Protein AF-A0A1A0JQF9-F1 (afdb_monomer)

Solvent-accessible surface area (backbone atoms only — not comparable to full-atom values): 4511 Å² total; per-residue (Å²): 114,69,67,64,61,55,48,28,64,70,39,66,40,47,70,70,54,40,56,49,47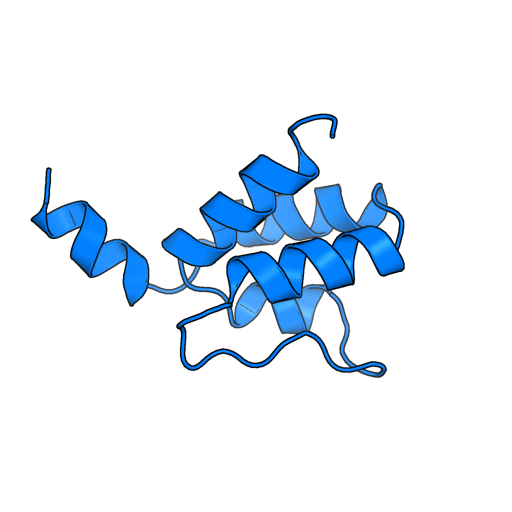,52,60,47,50,78,74,42,59,67,68,60,46,50,55,44,44,37,61,32,32,60,95,54,98,48,76,60,75,51,94,90,54,52,67,71,62,50,51,69,68,26,20,37,44,33,45,51,46,32,48,51,61,71,74,40,85,125

Sequence (78 aa):
MRERSAAAKIEPATAKQIKYLEALAAKTDPERFDTEFAKAVKGTDINPRGEAETTGRAVRRLTRASARKLITALAGRA

Mean predicted aligned error: 4.2 Å

Structure (mmCIF, N/CA/C/O backbone):
data_AF-A0A1A0JQF9-F1
#
_entry.id   AF-A0A1A0JQF9-F1
#
loop_
_atom_site.group_PDB
_atom_site.id
_atom_site.type_symbol
_atom_site.label_atom_id
_atom_site.label_alt_id
_atom_site.label_comp_id
_atom_site.label_asym_id
_atom_site.label_entity_id
_atom_site.label_seq_id
_atom_site.pdbx_PDB_ins_code
_atom_site.Cartn_x
_atom_site.Cartn_y
_atom_site.Cartn_z
_atom_site.occupancy
_atom_site.B_iso_or_equiv
_atom_site.auth_seq_id
_atom_site.auth_comp_id
_atom_site.auth_asym_id
_atom_site.auth_atom_id
_atom_site.pdbx_PDB_model_num
ATOM 1 N N . MET A 1 1 ? 2.717 0.548 -26.076 1.00 60.34 1 MET A N 1
ATOM 2 C CA . MET A 1 1 ? 2.008 0.509 -24.767 1.00 60.34 1 MET A CA 1
ATOM 3 C C . MET A 1 1 ? 2.370 -0.725 -23.927 1.00 60.34 1 MET A C 1
ATOM 5 O O . MET A 1 1 ? 2.560 -0.563 -22.730 1.00 60.34 1 MET A O 1
ATOM 9 N N . ARG A 1 2 ? 2.522 -1.924 -24.525 1.00 59.94 2 ARG A N 1
ATOM 10 C CA . ARG A 1 2 ? 2.825 -3.187 -23.811 1.00 59.94 2 ARG A CA 1
ATOM 11 C C . ARG A 1 2 ? 4.139 -3.193 -23.008 1.00 59.94 2 ARG A C 1
ATOM 13 O O . ARG A 1 2 ? 4.127 -3.676 -21.882 1.00 59.94 2 ARG A O 1
ATOM 20 N N . GLU A 1 3 ? 5.223 -2.603 -23.515 1.00 63.31 3 GLU A N 1
ATOM 21 C CA . GLU A 1 3 ? 6.514 -2.561 -22.794 1.00 63.31 3 GLU A CA 1
ATOM 22 C C . GLU A 1 3 ? 6.442 -1.790 -21.472 1.00 63.31 3 GLU A C 1
ATOM 24 O O . GLU A 1 3 ? 6.911 -2.272 -20.444 1.00 63.31 3 GLU A O 1
ATOM 29 N N . ARG A 1 4 ? 5.762 -0.633 -21.451 1.00 63.22 4 ARG A N 1
ATOM 30 C CA . ARG A 1 4 ? 5.582 0.156 -20.218 1.00 63.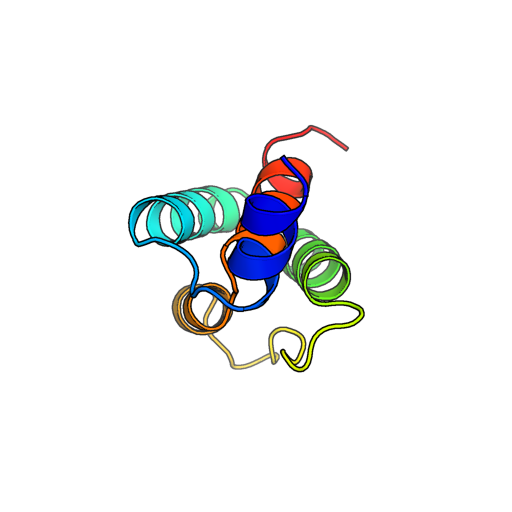22 4 ARG A CA 1
ATOM 31 C C . ARG A 1 4 ? 4.768 -0.602 -19.165 1.00 63.22 4 ARG A C 1
ATOM 33 O O . ARG A 1 4 ? 5.014 -0.458 -17.972 1.00 63.22 4 ARG A O 1
ATOM 40 N N . SER A 1 5 ? 3.807 -1.421 -19.598 1.00 68.69 5 SER A N 1
ATOM 41 C CA . SER A 1 5 ? 3.018 -2.275 -18.705 1.00 68.69 5 SER A CA 1
ATOM 42 C C . SER A 1 5 ? 3.818 -3.445 -18.134 1.00 68.69 5 SER A C 1
ATOM 44 O O . SER A 1 5 ? 3.501 -3.887 -17.035 1.00 68.69 5 SER A O 1
ATOM 46 N N . ALA A 1 6 ? 4.829 -3.949 -18.849 1.00 75.06 6 ALA A N 1
ATOM 47 C CA . ALA A 1 6 ? 5.730 -4.979 -18.339 1.00 75.06 6 ALA A CA 1
ATOM 48 C C . ALA A 1 6 ? 6.727 -4.390 -17.329 1.00 75.06 6 ALA A C 1
ATOM 50 O O . ALA A 1 6 ?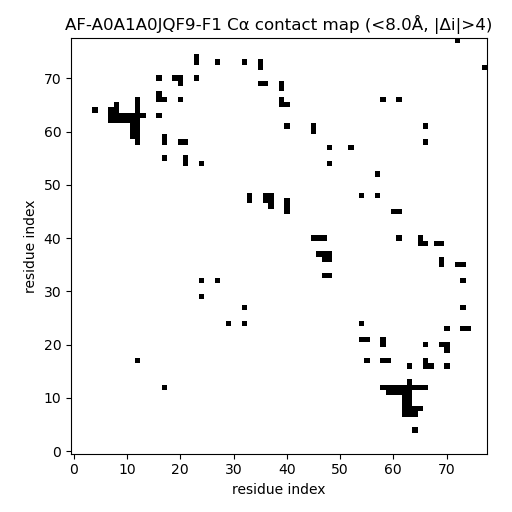 6.823 -4.898 -16.215 1.00 75.06 6 ALA A O 1
ATOM 51 N N . ALA A 1 7 ? 7.367 -3.264 -17.665 1.00 73.62 7 ALA A N 1
ATOM 52 C CA . ALA A 1 7 ? 8.306 -2.572 -16.780 1.00 73.62 7 ALA A CA 1
ATOM 53 C C . ALA A 1 7 ? 7.663 -2.182 -15.437 1.00 73.62 7 ALA A C 1
ATOM 55 O O . ALA A 1 7 ? 8.212 -2.452 -14.372 1.00 73.62 7 ALA A O 1
ATOM 56 N N . ALA A 1 8 ? 6.432 -1.658 -15.461 1.00 72.62 8 ALA A N 1
ATOM 57 C CA . ALA A 1 8 ? 5.721 -1.254 -14.248 1.00 72.62 8 ALA A CA 1
ATOM 58 C C . ALA A 1 8 ? 5.446 -2.400 -13.251 1.00 72.62 8 ALA A C 1
ATOM 60 O O . ALA A 1 8 ? 5.164 -2.121 -12.084 1.00 72.62 8 ALA A O 1
ATOM 61 N N . LYS A 1 9 ? 5.487 -3.669 -13.689 1.00 81.62 9 LYS A N 1
ATOM 62 C CA . LYS A 1 9 ? 5.320 -4.833 -12.801 1.00 81.62 9 LYS A CA 1
ATOM 63 C C . LYS A 1 9 ? 6.546 -5.094 -11.932 1.00 81.62 9 LYS A C 1
ATOM 65 O O . LYS A 1 9 ? 6.390 -5.749 -10.911 1.00 81.62 9 LYS A O 1
ATOM 70 N N . ILE A 1 10 ? 7.712 -4.597 -12.342 1.00 86.44 10 ILE A N 1
ATOM 71 C CA . ILE A 1 10 ? 9.013 -4.862 -11.715 1.00 86.44 10 ILE A CA 1
ATOM 72 C C . ILE A 1 10 ? 9.565 -3.580 -11.079 1.00 86.44 10 ILE A C 1
ATOM 74 O O . ILE A 1 10 ? 10.181 -3.621 -10.021 1.00 86.44 10 ILE A O 1
ATOM 78 N N . GLU A 1 11 ? 9.303 -2.421 -11.693 1.00 92.56 11 GLU A N 1
ATOM 79 C CA . GLU A 1 11 ? 9.743 -1.130 -11.169 1.00 92.56 11 GLU A CA 1
ATOM 80 C C . GLU A 1 11 ? 9.154 -0.845 -9.776 1.00 92.56 11 GLU A C 1
ATOM 82 O O . GLU A 1 11 ? 7.934 -0.954 -9.600 1.00 92.56 11 GLU A O 1
ATOM 87 N N . PRO A 1 12 ? 9.971 -0.396 -8.808 1.00 95.50 12 PRO A N 1
ATOM 88 C CA . PRO A 1 12 ? 9.497 0.015 -7.490 1.00 95.50 12 PRO A CA 1
ATOM 89 C C . PRO A 1 12 ? 8.482 1.160 -7.558 1.00 95.50 12 PRO A C 1
ATOM 91 O O . PRO A 1 12 ? 8.569 2.044 -8.416 1.00 95.50 12 PRO A O 1
ATOM 94 N N . ALA A 1 13 ? 7.525 1.177 -6.628 1.00 96.44 13 ALA A N 1
ATOM 95 C CA . ALA A 1 13 ? 6.573 2.271 -6.493 1.00 96.44 13 ALA A CA 1
ATOM 96 C C . ALA A 1 13 ? 7.297 3.618 -6.341 1.00 96.44 13 ALA A C 1
ATOM 98 O O . ALA A 1 13 ? 8.277 3.757 -5.612 1.00 96.44 13 ALA A O 1
ATOM 99 N N . THR A 1 14 ? 6.795 4.641 -7.029 1.00 96.94 14 THR A N 1
ATOM 100 C CA . THR A 1 14 ? 7.411 5.974 -6.963 1.00 96.94 14 THR A CA 1
ATOM 101 C C . THR A 1 14 ? 7.145 6.638 -5.611 1.00 96.94 14 THR A C 1
ATOM 103 O O . THR A 1 14 ? 6.103 6.405 -4.995 1.00 96.94 14 THR A O 1
ATOM 106 N N . ALA A 1 15 ? 8.015 7.563 -5.190 1.00 96.25 15 ALA A N 1
ATOM 107 C CA . ALA A 1 15 ? 7.825 8.336 -3.956 1.00 96.25 15 ALA A CA 1
ATOM 108 C C . ALA A 1 15 ? 6.455 9.042 -3.891 1.00 96.25 15 ALA A C 1
ATOM 110 O O . ALA A 1 15 ? 5.826 9.096 -2.837 1.00 96.25 15 ALA A O 1
ATOM 111 N N . LYS A 1 16 ? 5.944 9.526 -5.034 1.00 96.94 16 LYS A N 1
ATOM 112 C CA . LYS A 1 16 ? 4.609 10.137 -5.124 1.00 96.94 16 LYS A CA 1
ATOM 113 C C . LYS A 1 16 ? 3.489 9.127 -4.854 1.00 96.94 16 LYS A C 1
ATOM 115 O O . LYS A 1 16 ? 2.526 9.469 -4.176 1.00 96.94 16 LYS A O 1
ATOM 120 N N . GLN A 1 17 ? 3.608 7.899 -5.365 1.00 97.31 17 GLN A N 1
ATOM 121 C CA . GLN A 1 17 ? 2.637 6.832 -5.099 1.00 97.31 17 GLN A CA 1
ATOM 122 C C . GLN A 1 17 ? 2.669 6.409 -3.629 1.00 97.31 17 GLN A C 1
ATOM 124 O O . GLN A 1 17 ? 1.610 6.285 -3.026 1.00 97.31 17 GLN A O 1
ATOM 129 N N . ILE A 1 18 ? 3.864 6.251 -3.053 1.00 97.12 18 ILE A N 1
ATOM 130 C CA . ILE A 1 18 ? 4.048 5.900 -1.637 1.00 97.12 18 ILE A CA 1
ATOM 131 C C . ILE A 1 18 ? 3.411 6.962 -0.737 1.00 97.12 18 ILE A C 1
ATOM 133 O O . ILE A 1 18 ? 2.534 6.634 0.057 1.00 97.12 18 ILE A O 1
ATOM 137 N N . LYS A 1 19 ? 3.754 8.242 -0.936 1.00 97.19 19 LYS A N 1
ATOM 138 C CA . LYS A 1 19 ? 3.188 9.355 -0.158 1.00 97.19 19 LYS A CA 1
ATOM 139 C C . LYS A 1 19 ? 1.661 9.415 -0.259 1.00 97.19 19 LYS A C 1
ATOM 141 O O . LYS A 1 19 ? 0.981 9.712 0.719 1.00 97.19 19 LYS A O 1
ATOM 146 N N . TYR A 1 20 ? 1.110 9.150 -1.443 1.00 96.94 20 TYR A N 1
ATOM 147 C CA . TYR A 1 20 ? -0.338 9.156 -1.627 1.00 96.94 20 TYR A CA 1
ATOM 148 C C . TYR A 1 20 ? -1.020 7.965 -0.943 1.00 96.94 20 TYR A C 1
ATOM 150 O O . TYR A 1 20 ? -2.070 8.138 -0.330 1.00 96.94 20 TYR A O 1
ATOM 158 N N . LEU A 1 21 ? -0.410 6.779 -0.990 1.00 97.12 21 LEU A N 1
ATOM 159 C CA . LEU A 1 21 ? -0.905 5.594 -0.290 1.00 97.12 21 LEU A CA 1
ATOM 160 C C . LEU A 1 21 ? -0.872 5.755 1.229 1.00 97.12 21 LEU A C 1
ATOM 162 O O . LEU A 1 21 ? -1.837 5.376 1.879 1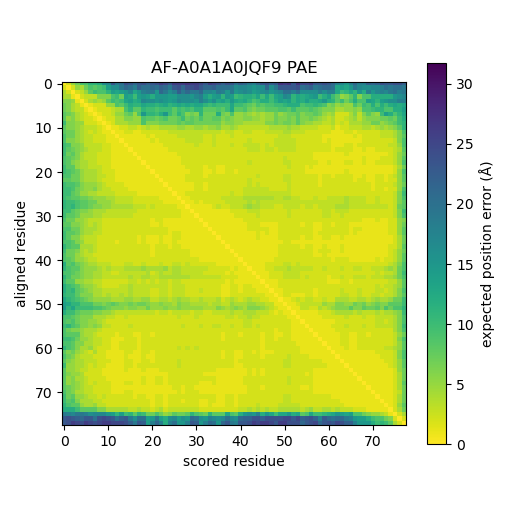.00 97.12 21 LEU A O 1
ATOM 166 N N . GLU A 1 22 ? 0.179 6.353 1.790 1.00 95.81 22 GLU A N 1
ATOM 167 C CA . GLU A 1 22 ? 0.242 6.668 3.225 1.00 95.81 22 GLU A CA 1
ATOM 168 C C . GLU A 1 22 ? -0.915 7.595 3.637 1.00 95.81 22 GLU A C 1
ATOM 170 O O . GLU A 1 22 ? -1.593 7.345 4.633 1.00 95.81 22 GLU A O 1
ATOM 175 N N . ALA A 1 23 ? -1.212 8.617 2.826 1.00 96.19 23 ALA A N 1
ATOM 176 C CA . ALA A 1 23 ? -2.327 9.530 3.075 1.00 96.19 23 ALA A CA 1
ATOM 177 C C . ALA A 1 23 ? -3.711 8.869 2.918 1.00 96.19 23 ALA A C 1
ATOM 179 O O . ALA A 1 23 ? -4.643 9.231 3.637 1.00 96.19 23 ALA A O 1
ATOM 180 N N . LEU A 1 24 ? -3.863 7.931 1.977 1.00 95.56 24 LEU A N 1
ATOM 181 C CA . LEU A 1 24 ? -5.096 7.153 1.810 1.00 95.56 24 LEU A CA 1
ATOM 182 C C . LEU A 1 24 ? -5.295 6.178 2.969 1.00 95.56 24 LEU A C 1
ATOM 184 O O . LEU A 1 24 ? -6.387 6.116 3.526 1.00 95.56 24 LEU A O 1
ATOM 188 N N . ALA A 1 25 ? -4.245 5.459 3.362 1.00 94.06 25 ALA A N 1
ATOM 189 C CA . ALA A 1 25 ? -4.289 4.502 4.458 1.00 94.06 25 ALA A CA 1
ATOM 190 C C . ALA A 1 25 ? -4.676 5.166 5.784 1.00 94.06 25 ALA A C 1
ATOM 192 O O . ALA A 1 25 ? -5.488 4.619 6.512 1.00 94.06 25 ALA A O 1
ATOM 193 N N . ALA A 1 26 ? -4.192 6.384 6.052 1.00 94.19 26 ALA A N 1
ATOM 194 C CA . ALA A 1 26 ? -4.579 7.151 7.239 1.00 94.19 26 ALA A CA 1
ATOM 195 C C . ALA A 1 26 ? -6.083 7.500 7.303 1.00 94.19 26 ALA A C 1
ATOM 197 O O . ALA A 1 26 ? -6.582 7.867 8.362 1.00 94.19 26 ALA A O 1
ATOM 198 N N . LYS A 1 27 ? -6.799 7.423 6.174 1.00 93.81 27 LYS A N 1
ATOM 199 C CA . LYS A 1 27 ? -8.243 7.697 6.058 1.00 93.81 27 LYS A CA 1
ATOM 200 C C . LYS A 1 27 ? -9.067 6.439 5.782 1.00 93.81 27 LYS A C 1
ATOM 202 O O . LYS A 1 27 ? -10.279 6.534 5.607 1.00 93.81 27 LYS A O 1
ATOM 207 N N . THR A 1 28 ? -8.411 5.291 5.660 1.00 92.81 28 THR A N 1
ATOM 208 C CA . THR A 1 28 ? -9.038 4.011 5.339 1.00 92.81 28 THR A CA 1
ATOM 209 C C . THR A 1 28 ? -9.071 3.175 6.606 1.00 92.81 28 THR A C 1
ATOM 211 O O . THR A 1 28 ? -8.113 3.175 7.374 1.00 92.81 28 THR A O 1
ATOM 214 N N . ASP A 1 29 ? -10.161 2.446 6.807 1.00 93.25 29 ASP A N 1
ATOM 215 C CA . ASP A 1 29 ? -10.205 1.398 7.819 1.00 93.25 29 ASP A CA 1
ATOM 216 C C . ASP A 1 29 ? -9.037 0.388 7.636 1.00 93.25 29 ASP A C 1
ATOM 218 O O . ASP A 1 29 ? -8.747 0.005 6.492 1.00 93.25 29 ASP A O 1
ATOM 222 N N . PRO A 1 30 ? -8.344 -0.035 8.714 1.00 92.06 30 PRO A N 1
ATOM 223 C CA . PRO A 1 30 ? -7.215 -0.960 8.617 1.00 92.06 30 PRO A CA 1
ATOM 224 C C . PRO A 1 30 ? -7.545 -2.296 7.939 1.00 92.06 30 PRO A C 1
ATOM 226 O O . PRO A 1 30 ? -6.757 -2.754 7.110 1.00 92.06 30 PRO A O 1
ATOM 229 N N . GLU A 1 31 ? -8.709 -2.893 8.211 1.00 93.38 31 GLU A N 1
ATOM 230 C CA . GLU A 1 31 ? -9.108 -4.172 7.606 1.00 93.38 31 GLU A CA 1
ATOM 231 C C . GLU A 1 31 ? -9.361 -4.009 6.106 1.00 93.38 31 GLU A C 1
ATOM 233 O O . GLU A 1 31 ? -8.946 -4.842 5.286 1.00 93.38 31 GLU A O 1
ATOM 238 N N . ARG A 1 32 ? -9.991 -2.891 5.718 1.00 95.12 32 ARG A N 1
ATOM 239 C CA . ARG A 1 32 ? -10.151 -2.534 4.303 1.00 95.12 32 ARG A CA 1
ATOM 240 C C . ARG A 1 32 ? -8.794 -2.336 3.630 1.00 95.12 32 ARG A C 1
ATOM 242 O O . ARG A 1 32 ? -8.611 -2.803 2.503 1.00 95.12 32 ARG A O 1
ATOM 249 N N . PHE A 1 33 ? -7.849 -1.660 4.284 1.00 95.56 33 PHE A N 1
ATOM 250 C CA . PHE A 1 33 ? -6.504 -1.483 3.739 1.00 95.56 33 PHE A CA 1
ATOM 251 C C . PHE A 1 33 ? -5.822 -2.833 3.504 1.00 95.56 33 PHE A C 1
ATOM 253 O O . PHE A 1 33 ? -5.315 -3.065 2.408 1.00 95.56 33 PHE A O 1
ATOM 260 N N . ASP A 1 34 ? -5.858 -3.736 4.482 1.00 95.94 34 ASP A N 1
ATOM 261 C CA . ASP A 1 34 ? -5.211 -5.049 4.388 1.00 95.94 34 ASP A CA 1
ATOM 262 C C . ASP A 1 34 ? -5.829 -5.925 3.303 1.00 95.94 34 ASP A C 1
ATOM 264 O O . ASP A 1 34 ? -5.111 -6.538 2.506 1.00 95.94 34 ASP A O 1
ATOM 268 N N . THR A 1 35 ? -7.158 -5.907 3.204 1.00 96.50 35 THR A N 1
ATOM 269 C CA . THR A 1 35 ? -7.901 -6.617 2.161 1.00 96.50 35 THR A CA 1
ATOM 270 C C . THR A 1 35 ? -7.494 -6.145 0.765 1.00 96.50 35 THR A C 1
ATOM 272 O O . THR A 1 35 ? -7.167 -6.958 -0.107 1.00 96.50 35 THR A O 1
ATOM 275 N N . GLU A 1 36 ? -7.483 -4.832 0.529 1.00 97.25 36 GLU A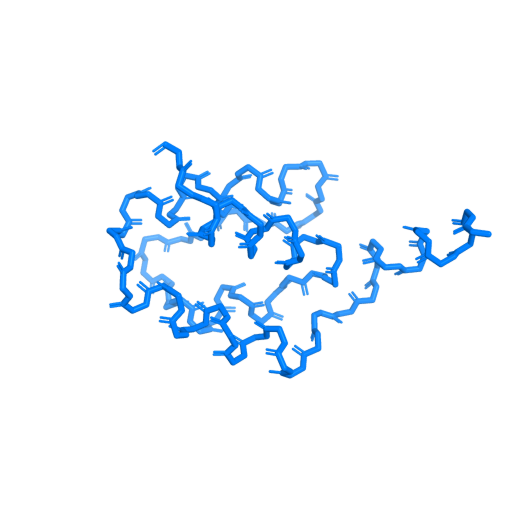 N 1
ATOM 276 C CA . GLU A 1 36 ? -7.121 -4.283 -0.779 1.00 97.25 36 GLU A CA 1
ATOM 277 C C . GLU A 1 36 ? -5.620 -4.398 -1.066 1.00 97.25 36 GLU A C 1
ATOM 279 O O . GLU A 1 36 ? -5.225 -4.629 -2.213 1.00 97.25 36 GLU A O 1
ATOM 284 N N . PHE A 1 37 ? -4.770 -4.325 -0.040 1.00 97.31 37 PHE A N 1
ATOM 285 C CA . PHE A 1 37 ? -3.338 -4.571 -0.173 1.00 97.31 37 PHE A CA 1
ATOM 286 C C . PHE A 1 37 ? -3.076 -6.007 -0.634 1.00 97.31 37 PHE A C 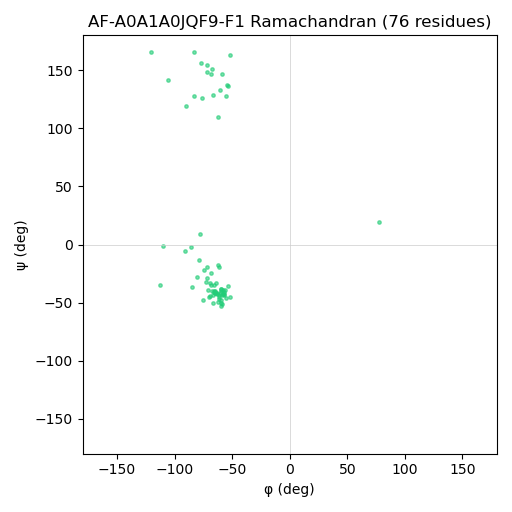1
ATOM 288 O O . PHE A 1 37 ? -2.371 -6.208 -1.625 1.00 97.31 37 PHE A O 1
ATOM 295 N N . ALA A 1 38 ? -3.689 -7.001 0.019 1.00 97.31 38 ALA A N 1
ATOM 296 C CA . ALA A 1 38 ? -3.567 -8.410 -0.351 1.00 97.31 38 ALA A CA 1
ATOM 297 C C . ALA A 1 38 ? -4.019 -8.662 -1.801 1.00 97.31 38 ALA A C 1
ATOM 299 O O . ALA A 1 38 ? -3.335 -9.349 -2.565 1.00 97.31 38 ALA A O 1
ATOM 300 N N . LYS A 1 39 ? -5.127 -8.042 -2.229 1.00 96.69 39 LYS A N 1
ATOM 301 C CA . LYS A 1 39 ? -5.586 -8.096 -3.629 1.00 96.69 39 LYS A CA 1
ATOM 302 C C . LYS A 1 39 ? -4.589 -7.447 -4.591 1.00 96.69 39 LYS A C 1
ATOM 304 O O . LYS A 1 39 ? -4.346 -7.984 -5.674 1.00 96.69 39 LYS A O 1
ATOM 309 N N . ALA A 1 40 ? -4.002 -6.309 -4.220 1.00 96.12 40 ALA A N 1
ATOM 310 C CA . ALA A 1 40 ? -3.069 -5.571 -5.067 1.00 96.12 40 ALA A CA 1
ATOM 311 C C . ALA A 1 40 ? -1.759 -6.335 -5.326 1.00 96.12 40 ALA A C 1
ATOM 313 O O . ALA A 1 40 ? -1.217 -6.235 -6.432 1.00 96.12 40 ALA A O 1
ATOM 314 N N . VAL A 1 41 ? -1.281 -7.105 -4.341 1.00 96.12 41 VAL A N 1
ATOM 315 C CA . VAL A 1 41 ? -0.050 -7.913 -4.434 1.00 96.12 41 VAL A CA 1
ATOM 316 C C . VAL A 1 41 ? -0.279 -9.343 -4.931 1.00 96.12 41 VAL A C 1
ATOM 318 O O . VAL A 1 41 ? 0.685 -10.056 -5.210 1.00 96.12 41 VAL A O 1
ATOM 321 N N . LYS A 1 42 ? -1.534 -9.771 -5.114 1.00 94.75 42 LYS A N 1
ATOM 322 C CA . LYS A 1 42 ? -1.858 -11.101 -5.646 1.00 94.75 42 LYS A CA 1
ATOM 323 C C . LYS A 1 42 ? -1.179 -11.342 -7.002 1.00 94.75 42 LYS A C 1
ATOM 325 O O . LYS A 1 42 ? -1.343 -10.556 -7.940 1.00 94.75 42 LYS A O 1
ATOM 330 N N . GLY A 1 43 ? -0.461 -12.462 -7.108 1.00 89.94 43 GLY A N 1
ATOM 331 C CA . GLY A 1 43 ? 0.294 -12.842 -8.309 1.00 89.94 43 GLY A CA 1
ATOM 332 C C . GLY A 1 43 ? 1.623 -12.097 -8.477 1.00 89.94 43 GLY A C 1
ATOM 333 O O . GLY A 1 43 ? 2.135 -12.018 -9.590 1.00 89.94 43 GLY A O 1
ATOM 334 N N . THR A 1 44 ? 2.148 -11.518 -7.396 1.00 91.44 44 THR A N 1
ATOM 335 C CA . THR A 1 44 ? 3.510 -10.975 -7.300 1.00 91.44 44 THR A CA 1
ATOM 336 C C . THR A 1 44 ? 4.261 -11.691 -6.179 1.00 91.44 44 THR A C 1
ATOM 338 O O . THR A 1 44 ? 3.625 -12.303 -5.325 1.00 91.44 44 THR A O 1
ATOM 341 N N . ASP A 1 45 ? 5.584 -11.543 -6.126 1.00 93.62 45 ASP A N 1
ATOM 342 C CA . ASP A 1 45 ? 6.420 -12.098 -5.045 1.00 93.62 45 ASP A CA 1
ATOM 343 C C . ASP A 1 45 ? 6.365 -11.264 -3.746 1.00 93.62 45 ASP A C 1
ATOM 345 O O . ASP A 1 45 ? 7.141 -11.459 -2.812 1.00 93.62 45 ASP A O 1
ATOM 349 N N . ILE A 1 46 ? 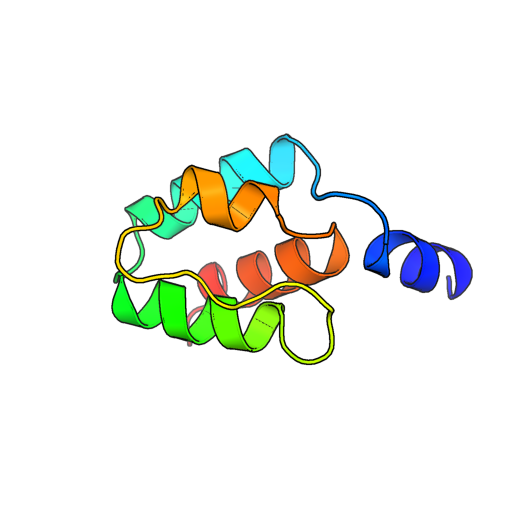5.460 -10.282 -3.682 1.00 93.88 46 ILE A N 1
ATOM 350 C CA . ILE A 1 46 ? 5.283 -9.395 -2.537 1.00 93.88 46 ILE A CA 1
ATOM 351 C C . ILE A 1 46 ? 4.252 -10.015 -1.594 1.00 93.88 46 ILE A C 1
ATOM 353 O O . ILE A 1 46 ? 3.082 -10.163 -1.942 1.00 93.88 46 ILE A O 1
ATOM 357 N N . ASN A 1 47 ? 4.667 -10.301 -0.361 1.00 94.94 47 ASN A N 1
ATOM 358 C CA . ASN A 1 47 ? 3.759 -10.812 0.664 1.00 94.94 47 ASN A CA 1
ATOM 359 C C . ASN A 1 47 ? 2.709 -9.761 1.088 1.00 94.94 47 ASN A C 1
ATOM 361 O O . ASN A 1 47 ? 3.013 -8.557 1.072 1.00 94.94 47 ASN A O 1
ATOM 365 N N . PRO A 1 48 ? 1.507 -10.189 1.525 1.00 95.56 48 PRO A N 1
ATOM 366 C CA . PRO A 1 48 ? 0.539 -9.322 2.201 1.00 95.56 48 PRO A CA 1
ATOM 367 C C . PRO A 1 48 ? 1.152 -8.562 3.389 1.00 95.56 48 PRO A C 1
ATOM 369 O O . PRO A 1 48 ? 2.243 -8.901 3.858 1.00 95.56 48 PRO A O 1
ATOM 372 N N . ARG A 1 49 ? 0.478 -7.506 3.865 1.00 95.12 49 ARG A N 1
ATOM 373 C CA . ARG A 1 49 ? 0.935 -6.781 5.058 1.00 95.12 49 ARG A CA 1
ATOM 374 C C . ARG A 1 49 ? 0.821 -7.698 6.276 1.00 95.12 49 ARG A C 1
ATOM 376 O O . ARG A 1 49 ? -0.223 -8.303 6.493 1.00 95.12 49 ARG A O 1
ATOM 383 N N . GLY A 1 50 ? 1.904 -7.816 7.038 1.00 90.19 50 GLY A N 1
ATOM 384 C CA . GLY A 1 50 ? 1.888 -8.542 8.308 1.00 90.19 50 GLY A CA 1
ATOM 385 C C . GLY A 1 50 ? 1.229 -7.723 9.420 1.00 90.19 50 GLY A C 1
ATOM 386 O O . GLY A 1 50 ? 1.252 -6.496 9.381 1.00 90.19 50 GLY A O 1
ATOM 387 N N . GLU A 1 51 ? 0.708 -8.389 10.448 1.00 87.88 51 GLU A N 1
ATOM 388 C CA . GLU A 1 51 ? -0.022 -7.751 11.557 1.00 87.88 51 GLU A CA 1
ATOM 389 C C . GLU A 1 51 ? 0.802 -6.665 12.281 1.00 87.88 51 GLU A C 1
ATOM 391 O O . GLU A 1 51 ? 0.322 -5.558 12.513 1.00 87.88 51 GLU A O 1
ATOM 396 N N . ALA A 1 52 ? 2.086 -6.934 12.541 1.00 90.81 52 ALA A N 1
ATOM 397 C CA . ALA A 1 52 ? 3.013 -5.981 13.160 1.00 90.81 52 ALA A CA 1
ATOM 398 C C . ALA A 1 52 ? 3.685 -5.017 12.158 1.00 90.81 52 ALA A C 1
ATOM 400 O O . ALA A 1 52 ? 4.499 -4.173 12.539 1.00 90.81 52 ALA A O 1
ATOM 401 N N . GLU A 1 53 ? 3.417 -5.156 10.857 1.00 93.56 53 GLU A N 1
ATOM 402 C CA . GLU A 1 53 ? 4.059 -4.339 9.834 1.00 93.56 53 GLU A CA 1
ATOM 403 C C . GLU A 1 53 ? 3.350 -2.991 9.687 1.00 93.56 53 GLU A C 1
ATOM 405 O O . GLU A 1 53 ? 2.147 -2.915 9.444 1.00 93.56 53 GLU A O 1
ATOM 410 N N . THR A 1 54 ? 4.107 -1.896 9.755 1.00 94.25 54 THR A N 1
ATOM 411 C CA . THR A 1 54 ? 3.546 -0.564 9.519 1.00 94.25 54 THR A CA 1
ATOM 412 C C . THR A 1 54 ? 3.141 -0.379 8.055 1.00 94.25 54 THR A C 1
ATOM 414 O O . THR A 1 54 ? 3.814 -0.853 7.135 1.00 94.25 54 THR A O 1
ATOM 417 N N . THR A 1 55 ? 2.083 0.398 7.815 1.00 93.44 55 THR A N 1
ATOM 418 C CA . THR A 1 55 ? 1.625 0.748 6.461 1.00 93.44 55 THR A CA 1
ATOM 419 C C . THR A 1 55 ? 2.754 1.321 5.605 1.00 93.44 55 THR A C 1
ATOM 421 O O . THR A 1 55 ? 2.939 0.887 4.471 1.00 93.44 55 THR A O 1
ATOM 424 N N . GLY A 1 56 ? 3.555 2.242 6.156 1.00 92.94 56 GLY A N 1
ATOM 425 C CA . GLY A 1 56 ? 4.683 2.860 5.452 1.00 92.94 56 GLY A CA 1
ATOM 426 C C . GLY A 1 56 ? 5.730 1.843 4.984 1.00 92.94 56 GLY A C 1
ATOM 427 O O . GLY A 1 56 ? 6.253 1.952 3.874 1.00 92.94 56 GLY A O 1
ATOM 428 N N . ARG A 1 57 ? 6.008 0.809 5.791 1.00 95.69 57 ARG A N 1
ATOM 429 C CA . ARG A 1 57 ? 6.907 -0.284 5.399 1.00 95.69 57 ARG A CA 1
ATOM 430 C C . ARG A 1 57 ? 6.283 -1.147 4.302 1.00 95.69 57 ARG A C 1
ATOM 432 O O . ARG A 1 57 ? 6.952 -1.415 3.305 1.00 95.69 57 ARG A O 1
ATOM 439 N N . ALA A 1 58 ? 5.005 -1.492 4.436 1.00 96.38 58 ALA A N 1
ATOM 440 C CA . ALA A 1 58 ? 4.293 -2.321 3.468 1.00 96.38 58 ALA A CA 1
ATOM 441 C C . ALA A 1 58 ? 4.220 -1.668 2.077 1.00 96.38 58 ALA A C 1
ATOM 443 O O . ALA A 1 58 ? 4.554 -2.297 1.071 1.00 96.38 58 ALA A O 1
ATOM 444 N N . VAL A 1 59 ? 3.853 -0.382 1.993 1.00 96.25 59 VAL A N 1
ATOM 445 C CA . VAL A 1 59 ? 3.700 0.312 0.69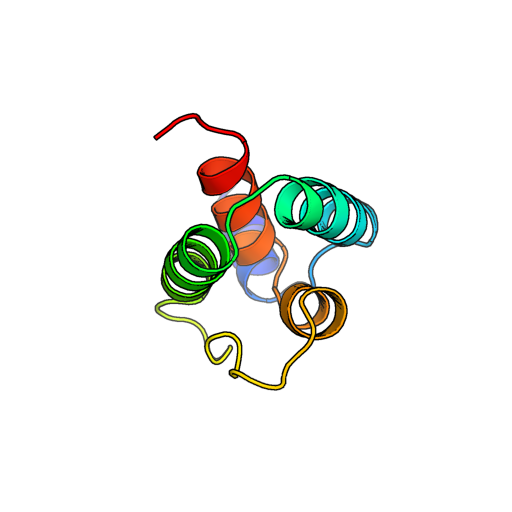9 1.00 96.25 59 VAL A CA 1
ATOM 446 C C . VAL A 1 59 ? 5.029 0.528 -0.030 1.00 96.25 59 VAL A C 1
ATOM 448 O O . VAL A 1 59 ? 5.039 0.612 -1.256 1.00 96.25 59 VAL A O 1
ATOM 451 N N . ARG A 1 60 ? 6.159 0.568 0.690 1.00 96.38 60 ARG A N 1
ATOM 452 C CA . ARG A 1 60 ? 7.507 0.669 0.099 1.00 96.38 60 ARG A CA 1
ATOM 453 C C . ARG A 1 60 ? 7.961 -0.613 -0.599 1.00 96.38 60 ARG A C 1
ATOM 455 O O . ARG A 1 60 ? 8.854 -0.544 -1.436 1.00 96.38 60 ARG A O 1
ATOM 462 N N . ARG A 1 61 ? 7.343 -1.761 -0.294 1.00 96.81 61 ARG A N 1
ATOM 463 C CA . ARG A 1 61 ? 7.601 -3.041 -0.980 1.00 96.81 61 ARG A CA 1
ATOM 464 C C . ARG A 1 61 ? 6.891 -3.143 -2.331 1.00 96.81 61 ARG A C 1
ATOM 466 O O . ARG A 1 61 ? 7.173 -4.057 -3.097 1.00 96.81 61 ARG A O 1
ATOM 473 N N . LEU A 1 62 ? 5.945 -2.245 -2.615 1.00 96.81 62 LEU A N 1
ATOM 474 C CA . LEU A 1 62 ? 5.118 -2.309 -3.815 1.00 96.81 62 LEU A CA 1
ATOM 475 C C . LEU A 1 62 ? 5.901 -1.948 -5.077 1.00 96.81 62 LEU A C 1
ATOM 477 O O . LEU A 1 62 ? 6.755 -1.062 -5.080 1.00 96.81 62 LEU A O 1
ATOM 481 N N . THR A 1 63 ? 5.511 -2.564 -6.190 1.00 96.94 63 THR A N 1
ATOM 482 C CA . THR A 1 63 ? 5.876 -2.091 -7.529 1.00 96.94 63 THR A CA 1
ATOM 483 C C . THR A 1 63 ? 4.932 -0.981 -7.990 1.00 96.94 63 THR A C 1
ATOM 485 O O . THR A 1 63 ? 3.850 -0.783 -7.421 1.00 96.94 63 THR A O 1
ATOM 488 N N . ARG A 1 64 ? 5.289 -0.248 -9.053 1.00 96.06 64 ARG A N 1
ATOM 489 C CA . ARG A 1 64 ? 4.435 0.816 -9.618 1.00 96.06 64 ARG A CA 1
ATOM 490 C C . ARG A 1 64 ? 3.057 0.289 -9.996 1.00 96.06 64 ARG A C 1
ATOM 492 O O . ARG A 1 64 ? 2.070 0.999 -9.785 1.00 96.06 64 ARG A O 1
ATOM 499 N N . ALA A 1 65 ? 2.983 -0.923 -10.549 1.00 95.06 65 ALA A N 1
ATOM 500 C CA . ALA A 1 65 ? 1.729 -1.563 -10.929 1.00 95.06 65 ALA A CA 1
ATOM 501 C C . ALA A 1 65 ? 0.861 -1.891 -9.706 1.00 95.06 65 ALA A C 1
ATOM 503 O O . ALA A 1 65 ? -0.307 -1.499 -9.677 1.00 95.06 65 ALA A O 1
ATOM 504 N N . SER A 1 66 ? 1.419 -2.551 -8.687 1.00 96.81 66 SER A N 1
ATOM 505 C CA . SER A 1 66 ? 0.672 -2.912 -7.473 1.00 96.81 66 SER A CA 1
ATOM 506 C C . SER A 1 66 ? 0.240 -1.673 -6.686 1.00 96.81 66 SER A C 1
ATOM 508 O O . SER A 1 66 ? -0.915 -1.578 -6.276 1.00 96.81 66 SER A O 1
ATOM 510 N N . ALA A 1 67 ? 1.102 -0.656 -6.585 1.00 97.06 67 ALA A N 1
ATOM 511 C CA . ALA A 1 67 ? 0.747 0.627 -5.982 1.00 97.06 67 ALA A CA 1
ATOM 512 C C . ALA A 1 67 ? -0.408 1.313 -6.723 1.00 97.06 67 ALA A C 1
ATOM 514 O O . ALA A 1 67 ? -1.321 1.837 -6.094 1.00 97.06 67 ALA A O 1
ATOM 515 N N . ARG A 1 68 ? -0.420 1.283 -8.062 1.00 96.00 68 ARG A N 1
ATOM 516 C CA . ARG A 1 68 ? -1.528 1.848 -8.846 1.00 96.00 68 ARG A CA 1
ATOM 517 C C . ARG A 1 68 ? -2.843 1.096 -8.625 1.00 96.00 68 ARG A C 1
ATOM 519 O O . ARG A 1 68 ? -3.882 1.749 -8.529 1.00 96.00 68 ARG A O 1
ATOM 526 N N . LYS A 1 69 ? -2.808 -0.240 -8.536 1.00 95.69 69 LYS A N 1
ATOM 527 C CA . LYS A 1 69 ? -3.991 -1.053 -8.204 1.00 95.69 69 LYS A CA 1
ATOM 528 C C . LYS A 1 69 ? -4.557 -0.652 -6.844 1.00 95.69 69 LYS A C 1
ATOM 530 O O . LYS A 1 69 ? -5.732 -0.312 -6.766 1.00 95.69 69 LYS A O 1
ATOM 535 N N . LEU A 1 70 ? -3.703 -0.606 -5.820 1.00 96.81 70 LEU A N 1
ATOM 536 C CA . LEU A 1 70 ? -4.105 -0.245 -4.463 1.00 96.81 70 LEU A CA 1
ATOM 537 C C . LEU A 1 70 ? -4.669 1.181 -4.393 1.00 96.81 70 LEU A C 1
ATOM 539 O O . LEU A 1 70 ? -5.740 1.388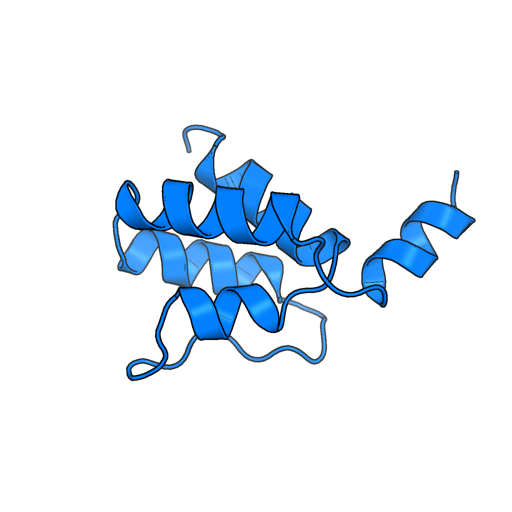 -3.839 1.00 96.81 70 LEU A O 1
ATOM 543 N N . ILE A 1 71 ? -4.006 2.152 -5.033 1.00 96.38 71 ILE A N 1
ATOM 544 C CA . ILE A 1 71 ? -4.512 3.530 -5.131 1.00 96.38 71 ILE A CA 1
ATOM 545 C C . ILE A 1 71 ? -5.919 3.551 -5.737 1.00 96.38 71 ILE A C 1
ATOM 547 O O . ILE A 1 71 ? -6.794 4.233 -5.217 1.00 96.38 71 ILE A O 1
ATOM 551 N N . THR A 1 72 ? -6.141 2.809 -6.823 1.00 95.69 72 THR A N 1
ATOM 552 C CA . THR A 1 72 ? -7.442 2.784 -7.508 1.00 95.69 72 THR A CA 1
ATOM 553 C C . THR A 1 72 ? -8.530 2.189 -6.612 1.00 95.69 72 THR A C 1
ATOM 555 O O . THR A 1 72 ? -9.621 2.745 -6.546 1.00 95.69 72 THR A O 1
ATOM 558 N N . ALA A 1 73 ? -8.226 1.110 -5.888 1.00 95.19 73 ALA A N 1
ATOM 559 C CA . ALA A 1 73 ? -9.169 0.445 -4.987 1.00 95.19 73 ALA A CA 1
ATOM 560 C C . ALA A 1 73 ? -9.519 1.273 -3.736 1.00 95.19 73 ALA A C 1
ATOM 562 O O . ALA A 1 73 ? -10.641 1.210 -3.235 1.00 95.19 73 ALA A O 1
ATOM 563 N N . LEU A 1 74 ? -8.564 2.055 -3.225 1.00 94.56 74 LEU A N 1
ATOM 564 C CA . LEU A 1 74 ? -8.768 2.892 -2.040 1.00 94.56 74 LEU A CA 1
ATOM 565 C C . LEU A 1 74 ? -9.391 4.254 -2.374 1.00 94.56 74 LEU A C 1
ATOM 567 O O . LEU A 1 74 ? -10.201 4.760 -1.603 1.00 94.56 74 LEU A O 1
ATOM 571 N N . ALA A 1 75 ? -9.027 4.852 -3.514 1.00 90.88 75 ALA A N 1
ATOM 572 C CA . ALA A 1 75 ? -9.583 6.130 -3.962 1.00 90.88 75 ALA A CA 1
ATOM 573 C C . ALA A 1 75 ? -10.963 5.978 -4.626 1.00 90.88 75 ALA A C 1
ATOM 575 O O . ALA A 1 75 ? -11.769 6.906 -4.584 1.00 90.88 75 ALA A O 1
ATOM 576 N N . GLY A 1 76 ? -11.241 4.822 -5.235 1.00 79.12 76 GLY A N 1
ATOM 577 C CA . GLY A 1 76 ? -12.575 4.452 -5.694 1.00 79.12 76 GLY A CA 1
ATOM 578 C C . GLY A 1 76 ? -13.437 4.023 -4.509 1.00 79.12 76 GLY A C 1
ATOM 579 O O . GLY A 1 76 ? -13.050 3.159 -3.724 1.00 79.12 76 GLY A O 1
ATOM 580 N N . ARG A 1 77 ? -14.609 4.638 -4.350 1.00 50.12 77 ARG A N 1
ATOM 581 C CA . ARG A 1 77 ? -15.634 4.165 -3.415 1.00 50.12 77 ARG A CA 1
ATOM 582 C C . ARG A 1 77 ? -16.069 2.768 -3.885 1.00 50.12 77 ARG A C 1
ATOM 584 O O . ARG A 1 77 ? -16.630 2.663 -4.973 1.00 50.12 77 ARG A O 1
ATOM 591 N N . ALA A 1 78 ? -15.712 1.730 -3.128 1.00 42.22 78 ALA A N 1
ATOM 592 C CA . ALA A 1 78 ? -16.421 0.454 -3.173 1.00 42.22 78 ALA A CA 1
ATOM 593 C C . ALA A 1 78 ? -17.826 0.654 -2.592 1.00 42.22 78 ALA A C 1
ATOM 595 O O . ALA A 1 78 ? -17.946 1.504 -1.673 1.00 42.22 78 ALA A O 1
#

Secondary structure (DSSP, 8-state):
-HHHHHHTTTSBPPHHHHHHHHHHHTTS-HHHHHHHHHHHHTTSSPPPPPTT--HHHHHHT-BHHHHHHHHHHHHS--

Nearest PDB structures (foldseek):
  2a8f-assembly1_A  TM=3.033E-01  e=6.543E+00  Phytophthora cinnamomi

Radius of gyration: 11.79 Å; Cα contacts (8 Å, |Δi|>4): 81; chains: 1; bounding box: 26×23×38 Å

pLDDT: mean 90.45, std 11.58, range [42.22, 97.31]

Foldseek 3Di:
DVVVVVCQQPAWADPVLLVLQVVLCVVDDPVQLQVQLCVLCPPHPQDGADPPHDSSRNNRSDGNRSSVSSSCSSVDDD